Protein AF-A0A5C8ZW81-F1 (afdb_monomer_lite)

pLDDT: mean 75.34, std 12.15, range [45.97, 90.06]

Foldseek 3Di:
DVVCVVVVVVVVVVVVVCVVVPPPPPQDPVRVQVVLVVQLVVQLVVVQVVCVVVPVPVPPPPSVNSSVVSCVVVQWDQDPNTTDHD

Structure (mmCIF, N/CA/C/O backbone):
data_AF-A0A5C8ZW81-F1
#
_entry.id   AF-A0A5C8ZW81-F1
#
loop_
_atom_site.group_PDB
_atom_site.id
_atom_site.type_symbol
_atom_site.label_atom_id
_atom_site.label_alt_id
_atom_site.label_comp_id
_atom_site.label_asym_id
_atom_site.label_entity_id
_atom_site.label_seq_id
_atom_site.pdbx_PDB_ins_code
_atom_site.Cartn_x
_atom_site.Cartn_y
_atom_site.Cartn_z
_atom_site.occupancy
_atom_site.B_iso_or_equiv
_atom_site.auth_seq_id
_atom_site.auth_comp_id
_atom_site.auth_asym_id
_atom_site.auth_atom_id
_atom_site.pdbx_PDB_model_num
ATOM 1 N N . MET A 1 1 ? -34.990 -14.853 41.489 1.00 56.78 1 MET A N 1
ATOM 2 C CA . MET A 1 1 ? -34.593 -13.864 40.459 1.00 56.78 1 MET A CA 1
ATOM 3 C C . MET A 1 1 ? -33.329 -13.081 40.836 1.00 56.78 1 MET A C 1
ATOM 5 O O . MET A 1 1 ? -32.487 -12.902 39.972 1.00 56.78 1 MET A O 1
ATOM 9 N N . LEU A 1 2 ? -33.107 -12.720 42.111 1.00 63.69 2 LEU A N 1
ATOM 10 C CA . LEU A 1 2 ? -31.930 -11.940 42.553 1.00 63.69 2 LEU A CA 1
ATOM 11 C C . LEU A 1 2 ? -30.548 -12.595 42.308 1.00 63.69 2 LEU A C 1
ATOM 13 O O . LEU A 1 2 ? -29.548 -11.902 42.191 1.00 63.69 2 LEU A O 1
ATOM 17 N N . ARG A 1 3 ? -30.475 -13.930 42.205 1.00 64.38 3 ARG A N 1
ATOM 18 C CA . ARG A 1 3 ? -29.212 -14.677 42.017 1.00 64.38 3 ARG A CA 1
ATOM 19 C C . ARG A 1 3 ? -28.600 -14.550 40.613 1.00 64.38 3 ARG A C 1
ATOM 21 O O . ARG A 1 3 ? -27.441 -14.900 40.441 1.00 64.38 3 ARG A O 1
ATOM 28 N N . LEU A 1 4 ? -29.358 -14.056 39.630 1.00 72.12 4 LEU A N 1
ATOM 29 C CA . LEU A 1 4 ? -28.886 -13.882 38.248 1.00 72.12 4 LEU A CA 1
ATOM 30 C C . LEU A 1 4 ? -28.228 -12.514 38.004 1.00 72.12 4 LEU A C 1
ATOM 32 O O . LEU A 1 4 ? -27.438 -12.380 37.075 1.00 72.12 4 LEU A O 1
ATOM 36 N N . LEU A 1 5 ? -28.492 -11.523 38.861 1.00 74.19 5 LEU A N 1
ATOM 37 C CA . LEU A 1 5 ? -27.883 -10.188 38.797 1.00 74.19 5 LEU A CA 1
ATOM 38 C C . LEU A 1 5 ? -26.343 -10.190 38.748 1.00 74.19 5 LEU A C 1
ATOM 40 O O . LEU A 1 5 ? -25.801 -9.495 37.889 1.00 74.19 5 LEU A O 1
ATOM 44 N N . PRO A 1 6 ? -25.614 -10.960 39.584 1.00 76.50 6 PRO A N 1
ATOM 45 C CA . PRO A 1 6 ? -24.153 -10.952 39.526 1.00 76.50 6 PRO A CA 1
ATOM 46 C C . PRO A 1 6 ? -23.614 -11.571 38.230 1.00 76.50 6 PRO A C 1
ATOM 48 O O . PRO A 1 6 ? -22.618 -11.094 37.699 1.00 76.50 6 PRO A O 1
ATOM 51 N N . LEU A 1 7 ? -24.291 -12.583 37.675 1.00 77.94 7 LEU A N 1
ATOM 52 C CA . LEU A 1 7 ? -23.896 -13.196 36.402 1.00 77.94 7 LEU A CA 1
ATOM 53 C C . LEU A 1 7 ? -24.045 -12.215 35.236 1.00 77.94 7 LEU A C 1
ATOM 55 O O . LEU A 1 7 ? -23.138 -12.091 34.418 1.00 77.94 7 LEU A O 1
ATOM 59 N N . ILE A 1 8 ? -25.152 -11.472 35.194 1.00 80.56 8 ILE A N 1
ATOM 60 C CA . ILE A 1 8 ? -25.393 -10.458 34.158 1.00 80.56 8 ILE A CA 1
ATOM 61 C C . ILE A 1 8 ? -24.356 -9.332 34.258 1.00 80.56 8 ILE A C 1
ATOM 63 O O . ILE A 1 8 ? -23.828 -8.896 33.237 1.00 80.56 8 ILE A O 1
ATOM 67 N N . ALA A 1 9 ? -24.015 -8.904 35.477 1.00 81.88 9 ALA A N 1
ATOM 68 C CA . ALA A 1 9 ? -23.003 -7.875 35.696 1.00 81.88 9 ALA A CA 1
ATOM 69 C C . ALA A 1 9 ? -21.621 -8.301 35.172 1.00 81.88 9 ALA A C 1
ATOM 71 O O . ALA A 1 9 ? -20.969 -7.532 34.471 1.00 81.88 9 ALA A O 1
ATOM 72 N N . VAL A 1 10 ? -21.193 -9.538 35.444 1.00 84.25 10 VAL A N 1
ATOM 73 C CA . VAL A 1 10 ? -19.895 -10.050 34.969 1.00 84.25 10 VAL A CA 1
ATOM 74 C C . VAL A 1 10 ? -19.857 -10.151 33.442 1.00 84.25 10 VAL A C 1
ATOM 76 O O . VAL A 1 10 ? -18.868 -9.750 32.830 1.00 84.25 10 VAL A O 1
ATOM 79 N N . VAL A 1 11 ? -20.937 -10.622 32.812 1.00 85.06 11 VAL A N 1
ATOM 80 C CA . VAL A 1 11 ? -21.021 -10.720 31.345 1.00 85.06 11 VAL A CA 1
ATOM 81 C C . VAL A 1 11 ? -20.998 -9.335 30.693 1.00 85.06 11 VAL A C 1
ATOM 83 O O . VAL A 1 11 ? -20.280 -9.138 29.716 1.00 85.06 11 VAL A O 1
ATOM 86 N N . ALA A 1 12 ? -21.716 -8.357 31.253 1.00 80.88 12 ALA A N 1
ATOM 87 C CA . ALA A 1 12 ? -21.724 -6.988 30.740 1.00 80.88 12 ALA A CA 1
ATOM 88 C C . ALA A 1 12 ? -20.339 -6.322 30.834 1.00 80.88 12 ALA A C 1
ATOM 90 O O . ALA A 1 12 ? -19.892 -5.690 29.877 1.00 80.88 12 ALA A O 1
ATOM 91 N N . ILE A 1 13 ? -19.632 -6.506 31.955 1.00 83.56 13 ILE A N 1
ATOM 92 C CA . ILE A 1 13 ? -18.278 -5.966 32.157 1.00 83.56 13 ILE A CA 1
ATOM 93 C C . ILE A 1 13 ? -17.278 -6.640 31.210 1.00 83.56 13 ILE A C 1
ATOM 95 O O . ILE A 1 13 ? -16.473 -5.955 30.578 1.00 83.56 13 ILE A O 1
ATOM 99 N N . GLY A 1 14 ? -17.346 -7.967 31.073 1.00 81.75 14 GLY A N 1
ATOM 100 C CA . GLY A 1 14 ? -16.483 -8.718 30.161 1.00 81.75 14 GLY A CA 1
ATOM 101 C C . GLY A 1 14 ? -16.692 -8.319 28.700 1.00 81.75 14 GLY A C 1
ATOM 102 O O . GLY A 1 14 ? -15.722 -8.111 27.973 1.00 81.75 14 GLY A O 1
ATOM 103 N N . TYR A 1 15 ? -17.950 -8.138 28.287 1.00 80.88 15 TYR A N 1
ATOM 104 C CA . TYR A 1 15 ? -18.287 -7.680 26.942 1.00 80.88 15 TYR A CA 1
ATOM 105 C C . TYR A 1 15 ? -17.766 -6.262 26.678 1.00 80.88 15 TYR A C 1
ATOM 107 O O . TYR A 1 15 ? -17.106 -6.030 25.665 1.00 80.88 15 TYR A O 1
ATOM 115 N N . TRP A 1 16 ? -17.979 -5.328 27.613 1.00 82.31 16 TRP A N 1
ATOM 116 C CA . TRP A 1 16 ? -17.469 -3.961 27.490 1.00 82.31 16 TRP A CA 1
ATOM 117 C C . TRP A 1 16 ? -15.942 -3.938 27.355 1.00 82.31 16 TRP A C 1
ATOM 119 O O . TRP A 1 16 ? -15.416 -3.326 26.426 1.00 82.31 16 TRP A O 1
ATOM 129 N N . TYR A 1 17 ? -15.231 -4.679 28.208 1.00 80.25 17 TYR A N 1
ATOM 130 C CA . TYR A 1 17 ? -13.772 -4.774 28.154 1.00 80.25 17 TYR A CA 1
ATOM 131 C C . TYR A 1 17 ? -13.276 -5.344 26.819 1.00 80.25 17 TYR A C 1
ATOM 133 O O . TYR A 1 17 ? -12.382 -4.772 26.198 1.00 80.25 17 TYR A O 1
ATOM 141 N N . TYR A 1 18 ? -13.895 -6.425 26.335 1.00 77.88 18 TYR A N 1
ATOM 142 C CA . TYR A 1 18 ? -13.532 -7.039 25.060 1.00 77.88 18 TYR A CA 1
ATOM 143 C C . TYR A 1 18 ? -13.756 -6.080 23.885 1.00 77.88 18 TYR A C 1
ATOM 145 O O . TYR A 1 18 ? -12.842 -5.852 23.099 1.00 77.88 18 TYR A O 1
ATOM 153 N N . THR A 1 19 ? -14.932 -5.452 23.797 1.00 73.25 19 THR A N 1
ATOM 154 C CA . THR A 1 19 ? -15.243 -4.510 22.706 1.00 73.25 19 THR A CA 1
ATOM 155 C C . THR A 1 19 ? -14.340 -3.278 22.699 1.00 73.25 19 THR A C 1
ATOM 157 O O . THR A 1 19 ? -13.945 -2.818 21.631 1.00 73.25 19 THR A O 1
ATOM 160 N N . ASN A 1 20 ? -13.972 -2.766 23.876 1.00 71.62 20 ASN A N 1
ATOM 161 C CA . ASN A 1 20 ? -13.184 -1.544 23.991 1.00 71.62 20 ASN A CA 1
ATOM 162 C C . ASN A 1 20 ? -11.674 -1.787 23.810 1.00 71.62 20 ASN A C 1
ATOM 164 O O . ASN A 1 20 ? -10.943 -0.870 23.453 1.00 71.62 20 ASN A O 1
ATOM 168 N N . HIS A 1 21 ? -11.176 -3.005 24.062 1.00 65.31 21 HIS A N 1
ATOM 169 C CA . HIS A 1 21 ? -9.761 -3.357 23.856 1.00 65.31 21 HIS A CA 1
ATOM 170 C C . HIS A 1 21 ? -9.473 -4.078 22.539 1.00 65.31 21 HIS A C 1
ATOM 172 O O . HIS A 1 21 ? -8.331 -4.055 22.086 1.00 65.31 21 HIS A O 1
ATOM 178 N N . MET A 1 22 ? -10.475 -4.695 21.911 1.00 59.56 22 MET A N 1
ATOM 179 C CA . MET A 1 22 ? -10.325 -5.360 20.613 1.00 59.56 22 MET A CA 1
ATOM 180 C C . MET A 1 22 ? -10.726 -4.481 19.431 1.00 59.56 22 MET A C 1
ATOM 182 O O . MET A 1 22 ? -10.798 -4.994 18.317 1.00 59.56 22 MET A O 1
ATOM 186 N N . GLN A 1 23 ? -10.963 -3.176 19.621 1.00 57.06 23 GLN A N 1
ATOM 187 C CA . GLN A 1 23 ? -11.027 -2.278 18.472 1.00 57.06 23 GLN A CA 1
ATOM 188 C C . GLN A 1 23 ? -9.692 -2.385 17.723 1.00 57.06 23 GLN A C 1
ATOM 190 O O . GLN A 1 23 ? -8.653 -2.019 18.287 1.00 57.06 23 GLN A O 1
ATOM 195 N N . PRO A 1 24 ? -9.679 -2.922 16.486 1.00 58.06 24 PRO A N 1
ATOM 196 C CA . PRO A 1 24 ? -8.466 -2.924 15.696 1.00 58.06 24 PRO A CA 1
ATOM 197 C C . PRO A 1 24 ? -8.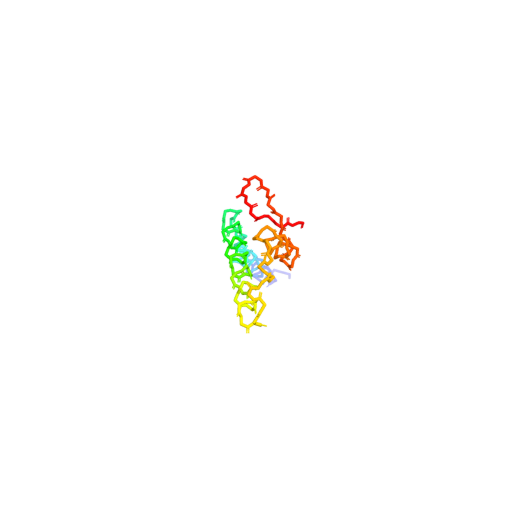069 -1.461 15.572 1.00 58.06 24 PRO A C 1
ATOM 199 O O . PRO A 1 24 ? -8.899 -0.633 15.195 1.00 58.06 24 PRO A O 1
ATOM 202 N N . ARG A 1 25 ? -6.835 -1.127 15.963 1.00 61.41 25 ARG A N 1
ATOM 203 C CA . ARG A 1 25 ? -6.282 0.203 15.713 1.00 61.41 25 ARG A CA 1
ATOM 204 C C . ARG A 1 25 ? -6.432 0.439 14.218 1.00 61.41 25 ARG A C 1
ATOM 206 O O . ARG A 1 25 ? -5.677 -0.131 13.435 1.00 61.41 25 ARG A O 1
ATOM 213 N N . SER A 1 26 ? -7.442 1.209 13.825 1.00 61.66 26 SER A N 1
ATOM 214 C CA . SER A 1 26 ? -7.568 1.693 12.464 1.00 61.66 26 SER A CA 1
ATOM 215 C C . SER A 1 26 ? -6.268 2.430 12.207 1.00 61.66 26 SER A C 1
ATOM 217 O O . SER A 1 26 ? -5.983 3.401 12.918 1.00 61.66 26 SER A O 1
ATOM 219 N N . LEU A 1 27 ? -5.434 1.911 11.299 1.00 65.25 27 LEU A N 1
ATOM 220 C CA . LEU A 1 27 ? -4.194 2.586 10.945 1.00 65.25 27 LEU A CA 1
ATOM 221 C C . LEU A 1 27 ? -4.555 4.030 10.624 1.00 65.25 27 LEU A C 1
ATOM 223 O O . LEU A 1 27 ? -5.538 4.273 9.912 1.00 65.25 27 LEU A O 1
ATOM 227 N N . SER A 1 28 ? -3.799 4.970 11.189 1.00 76.50 28 SER A N 1
ATOM 228 C CA . SER A 1 28 ? -4.016 6.376 10.886 1.00 76.50 28 SER A CA 1
ATOM 229 C C . SER A 1 28 ? -3.961 6.561 9.361 1.00 76.50 28 SER A C 1
ATOM 231 O O . SER A 1 28 ? -3.227 5.824 8.694 1.00 76.50 28 SER A O 1
ATOM 233 N N . PRO A 1 29 ? -4.702 7.516 8.780 1.00 72.50 29 PRO A N 1
ATOM 234 C CA . PRO A 1 29 ? -4.667 7.759 7.335 1.00 72.50 29 PRO A CA 1
ATOM 235 C C . PRO A 1 29 ? -3.232 7.932 6.811 1.00 72.50 29 PRO A C 1
ATOM 237 O O . PRO A 1 29 ? -2.881 7.455 5.736 1.00 72.50 29 PRO A O 1
ATOM 240 N N . THR A 1 30 ? -2.366 8.531 7.631 1.00 78.12 30 THR A N 1
ATOM 241 C CA . THR A 1 30 ? -0.933 8.681 7.369 1.00 78.12 30 THR A CA 1
ATOM 242 C C . THR A 1 30 ? -0.157 7.365 7.369 1.00 78.12 30 THR A C 1
ATOM 244 O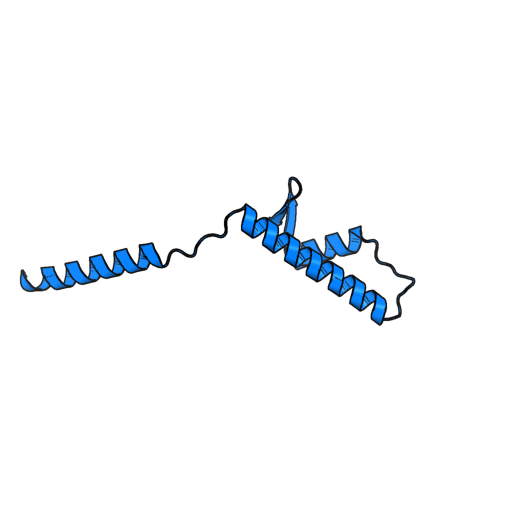 O . THR A 1 30 ? 0.744 7.197 6.549 1.00 78.12 30 THR A O 1
ATOM 247 N N . ASP A 1 31 ? -0.481 6.427 8.260 1.00 81.69 31 ASP A N 1
ATOM 248 C CA . ASP A 1 31 ? 0.170 5.113 8.281 1.00 81.69 31 ASP A CA 1
ATOM 249 C C . ASP A 1 31 ? -0.297 4.250 7.106 1.00 81.69 31 ASP A C 1
ATOM 251 O O . ASP A 1 31 ? 0.530 3.585 6.487 1.00 81.69 31 ASP A O 1
ATOM 255 N N . GLN A 1 32 ? -1.581 4.334 6.734 1.00 82.38 32 GLN A N 1
ATOM 256 C CA . GLN A 1 32 ? -2.108 3.664 5.540 1.00 82.38 32 GLN A CA 1
ATOM 257 C C . GLN A 1 32 ? -1.446 4.187 4.264 1.00 82.38 32 GLN A C 1
ATOM 259 O O . GLN A 1 32 ? -0.982 3.395 3.451 1.00 82.38 32 GLN A O 1
ATOM 264 N N . ALA A 1 33 ? -1.316 5.509 4.110 1.00 82.38 33 ALA A N 1
ATOM 265 C CA . ALA A 1 33 ? -0.639 6.098 2.955 1.00 82.38 33 ALA A CA 1
ATOM 266 C C . ALA A 1 33 ? 0.836 5.662 2.860 1.00 82.38 33 ALA A C 1
ATOM 268 O O . ALA A 1 33 ? 1.331 5.359 1.774 1.00 82.38 33 ALA A O 1
ATOM 269 N N . ARG A 1 34 ? 1.540 5.577 3.999 1.00 84.81 34 ARG A N 1
ATOM 270 C CA . ARG A 1 34 ? 2.924 5.073 4.054 1.00 84.81 34 ARG A CA 1
ATOM 271 C C . ARG A 1 34 ? 3.021 3.596 3.694 1.00 84.81 34 ARG A C 1
ATOM 273 O O . ARG A 1 34 ? 3.974 3.196 3.030 1.00 84.81 34 ARG A O 1
ATOM 280 N N . GLU A 1 35 ? 2.075 2.786 4.151 1.00 86.50 35 GLU A N 1
ATOM 281 C CA . GLU A 1 35 ? 2.022 1.367 3.816 1.00 86.50 35 GLU A CA 1
ATOM 282 C C . GLU A 1 35 ? 1.735 1.164 2.323 1.00 86.50 35 GLU A C 1
ATOM 284 O O . GLU A 1 35 ? 2.469 0.435 1.657 1.00 86.50 35 GLU A O 1
ATOM 289 N N . ASN A 1 36 ? 0.774 1.901 1.767 1.00 87.38 36 ASN A N 1
ATOM 290 C CA . ASN A 1 36 ? 0.453 1.886 0.341 1.00 87.38 36 ASN A CA 1
ATOM 291 C C . ASN A 1 36 ? 1.653 2.313 -0.522 1.00 87.38 36 ASN A C 1
ATOM 293 O O . ASN A 1 36 ? 1.961 1.651 -1.512 1.00 87.38 36 ASN A O 1
ATOM 297 N N . ALA A 1 37 ? 2.390 3.353 -0.114 1.00 87.25 37 ALA A N 1
ATOM 298 C CA . ALA A 1 37 ? 3.615 3.772 -0.796 1.00 87.25 37 ALA A CA 1
ATOM 299 C C . ALA A 1 37 ? 4.689 2.669 -0.802 1.00 87.25 37 ALA A C 1
ATOM 301 O O . ALA A 1 37 ? 5.309 2.408 -1.831 1.00 87.25 37 ALA A O 1
ATOM 302 N N . ARG A 1 38 ? 4.871 1.957 0.320 1.00 90.06 38 ARG A N 1
ATOM 303 C CA . ARG A 1 38 ? 5.808 0.821 0.395 1.00 90.06 38 ARG A CA 1
ATOM 304 C C . ARG A 1 38 ? 5.391 -0.340 -0.504 1.00 90.06 38 ARG A C 1
ATOM 306 O O . ARG A 1 38 ? 6.255 -0.971 -1.111 1.00 90.06 38 ARG A O 1
ATOM 313 N N . LEU A 1 39 ? 4.093 -0.633 -0.583 1.00 88.75 39 LEU A N 1
ATOM 314 C CA . LEU A 1 39 ? 3.565 -1.668 -1.475 1.00 88.75 39 LEU A CA 1
ATOM 315 C C . LEU A 1 39 ? 3.807 -1.304 -2.945 1.00 88.75 39 LEU A C 1
ATOM 317 O O . LEU A 1 39 ? 4.270 -2.153 -3.709 1.00 88.75 39 LEU A O 1
ATOM 321 N N . MET A 1 40 ? 3.585 -0.039 -3.314 1.00 87.88 40 MET A N 1
ATOM 322 C CA . MET A 1 40 ? 3.881 0.481 -4.651 1.00 87.88 40 MET A CA 1
ATOM 323 C C . MET A 1 40 ? 5.363 0.355 -5.005 1.00 87.88 40 MET A C 1
ATOM 325 O O . MET A 1 40 ? 5.700 -0.250 -6.021 1.00 87.88 40 MET A O 1
ATOM 329 N N . GLU A 1 41 ? 6.266 0.839 -4.147 1.00 88.00 41 GLU A N 1
ATOM 330 C CA . GLU A 1 41 ? 7.714 0.718 -4.368 1.00 88.00 41 GLU A CA 1
ATOM 331 C C . GLU A 1 41 ? 8.162 -0.745 -4.509 1.00 88.00 41 GLU A C 1
ATOM 333 O O . GLU A 1 41 ? 9.037 -1.063 -5.320 1.00 88.00 41 GLU A O 1
ATOM 338 N N . GLY A 1 42 ? 7.568 -1.646 -3.720 1.00 87.19 42 GLY A N 1
ATOM 339 C CA . GLY A 1 42 ? 7.827 -3.081 -3.794 1.00 87.19 42 GLY A CA 1
ATOM 340 C C . GLY A 1 42 ? 7.385 -3.689 -5.125 1.00 87.19 42 GLY A C 1
AT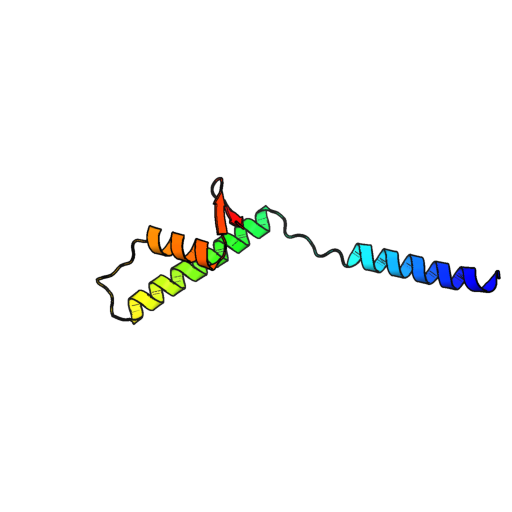OM 341 O O . GLY A 1 42 ? 8.153 -4.434 -5.736 1.00 87.19 42 GLY A O 1
ATOM 342 N N . CYS A 1 43 ? 6.185 -3.336 -5.589 1.00 86.88 43 CYS A N 1
ATOM 343 C CA . CYS A 1 43 ? 5.658 -3.779 -6.876 1.00 86.88 43 CYS A CA 1
ATOM 344 C C . CYS A 1 43 ? 6.530 -3.281 -8.035 1.00 86.88 43 CYS A C 1
ATOM 346 O O . CYS A 1 43 ? 7.041 -4.098 -8.800 1.00 86.88 43 CYS A O 1
ATOM 348 N N . ILE A 1 44 ? 6.808 -1.974 -8.094 1.00 84.94 44 ILE A N 1
ATOM 349 C CA . ILE A 1 44 ? 7.622 -1.362 -9.156 1.00 84.94 44 ILE A CA 1
ATOM 350 C C . ILE A 1 44 ? 9.002 -2.016 -9.215 1.00 84.94 44 ILE A C 1
ATOM 352 O O . ILE A 1 44 ? 9.489 -2.383 -10.285 1.00 84.94 44 ILE A O 1
ATOM 356 N N . ARG A 1 45 ? 9.643 -2.217 -8.059 1.00 84.62 45 ARG A N 1
ATOM 357 C CA . ARG A 1 45 ? 10.961 -2.858 -7.990 1.00 84.62 45 ARG A CA 1
ATOM 358 C C . ARG A 1 45 ? 10.924 -4.297 -8.489 1.00 84.62 45 ARG A C 1
ATOM 360 O O . ARG A 1 45 ? 11.877 -4.734 -9.131 1.00 84.62 45 ARG A O 1
ATOM 367 N N . ASN A 1 46 ? 9.864 -5.036 -8.172 1.00 83.25 46 ASN A N 1
ATOM 368 C CA . ASN A 1 46 ? 9.715 -6.410 -8.624 1.00 83.25 46 ASN A CA 1
ATOM 369 C C . ASN A 1 46 ? 9.516 -6.476 -10.141 1.00 83.25 46 ASN A C 1
ATOM 371 O O . ASN A 1 46 ? 10.205 -7.260 -10.785 1.00 83.25 46 ASN A O 1
ATOM 375 N N . GLU A 1 47 ? 8.671 -5.608 -10.699 1.00 78.31 47 GLU A N 1
ATOM 376 C CA . GLU A 1 47 ? 8.428 -5.521 -12.145 1.00 78.31 47 GLU A CA 1
ATOM 377 C C . GLU A 1 47 ? 9.672 -5.061 -12.918 1.00 78.31 47 GLU A C 1
ATOM 379 O O . GLU A 1 47 ? 10.043 -5.620 -13.947 1.00 78.31 47 GLU A O 1
ATOM 384 N N . THR A 1 48 ? 10.415 -4.099 -12.371 1.00 74.69 48 THR A N 1
ATOM 385 C CA . THR A 1 48 ? 11.672 -3.645 -12.983 1.00 74.69 48 THR A CA 1
ATOM 386 C C . THR A 1 48 ? 12.728 -4.756 -12.950 1.00 74.69 48 THR A C 1
ATOM 388 O O . THR A 1 48 ? 13.513 -4.933 -13.886 1.00 74.69 48 THR A O 1
ATOM 391 N N . ARG A 1 49 ? 12.760 -5.547 -11.869 1.00 72.38 49 ARG A N 1
ATOM 392 C CA . ARG A 1 49 ? 13.694 -6.668 -11.723 1.00 72.38 49 ARG A CA 1
ATOM 393 C C . ARG A 1 49 ? 13.324 -7.845 -12.625 1.00 72.38 49 ARG A C 1
ATOM 395 O O . ARG A 1 49 ? 14.229 -8.441 -13.204 1.00 72.38 49 ARG A O 1
ATOM 402 N N . SER A 1 50 ? 12.044 -8.191 -12.749 1.00 65.62 50 SER A N 1
ATOM 403 C CA . SER A 1 50 ? 11.579 -9.248 -13.656 1.00 65.62 50 SER A CA 1
ATOM 404 C C . SER A 1 50 ? 11.849 -8.871 -15.114 1.00 65.62 50 SER A C 1
ATOM 406 O O . SER A 1 50 ? 12.381 -9.702 -15.851 1.00 65.62 50 SER A O 1
ATOM 408 N N . ALA A 1 51 ? 11.618 -7.611 -15.500 1.00 63.69 51 ALA A N 1
ATOM 409 C CA . ALA A 1 51 ? 11.974 -7.091 -16.821 1.00 63.69 51 ALA A CA 1
ATOM 410 C C . ALA A 1 51 ? 13.486 -7.203 -17.108 1.00 63.69 51 ALA A C 1
ATOM 412 O O . ALA A 1 51 ? 13.888 -7.656 -18.183 1.00 63.69 51 ALA A O 1
ATOM 413 N N . GLY A 1 52 ? 14.335 -6.875 -16.125 1.00 58.69 52 GLY A N 1
ATOM 414 C CA . GLY A 1 52 ? 15.794 -6.986 -16.246 1.00 58.69 52 GLY A CA 1
ATOM 415 C C . GLY A 1 52 ? 16.320 -8.426 -16.335 1.00 58.69 52 GLY A C 1
ATOM 416 O O . GLY A 1 52 ? 17.299 -8.680 -17.035 1.00 58.69 52 GLY A O 1
ATOM 417 N N . VAL A 1 53 ? 15.676 -9.386 -15.661 1.00 57.84 53 VAL A N 1
ATOM 418 C CA . VAL A 1 53 ? 16.068 -10.811 -15.690 1.00 57.84 53 VAL A CA 1
ATOM 419 C C . VAL A 1 53 ? 15.558 -11.522 -16.950 1.00 57.84 53 VAL A C 1
ATOM 421 O O . VAL A 1 53 ? 16.213 -12.441 -17.434 1.00 57.84 53 VAL A O 1
ATOM 424 N N . ALA A 1 54 ? 14.439 -11.079 -17.530 1.00 56.50 54 ALA A N 1
ATOM 425 C CA . ALA A 1 54 ? 13.862 -11.665 -1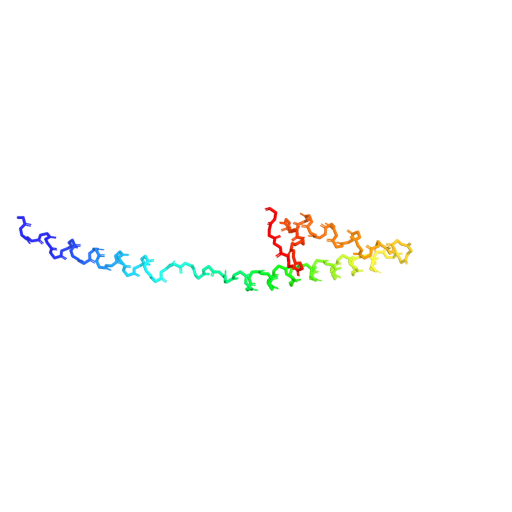8.742 1.00 56.50 54 ALA A CA 1
ATOM 426 C C . ALA A 1 54 ? 14.625 -11.329 -20.044 1.00 56.50 54 ALA A C 1
ATOM 428 O O . ALA A 1 54 ? 14.172 -11.693 -21.126 1.00 56.50 54 ALA A O 1
ATOM 429 N N . GLY A 1 55 ? 15.769 -10.633 -19.981 1.00 46.81 55 GLY A N 1
ATOM 430 C CA . GLY A 1 55 ? 16.550 -10.261 -21.171 1.00 46.81 55 GLY A CA 1
ATOM 431 C C . GLY A 1 55 ? 15.870 -9.216 -22.066 1.00 46.81 55 GLY A C 1
ATOM 432 O O . GLY A 1 55 ? 16.373 -8.901 -23.142 1.00 46.81 55 GLY A O 1
ATOM 433 N N . MET A 1 56 ? 14.759 -8.633 -21.609 1.00 51.97 56 MET A N 1
ATOM 434 C CA . MET A 1 56 ? 13.989 -7.589 -22.288 1.00 51.97 56 MET A CA 1
ATOM 435 C C . MET A 1 56 ? 14.574 -6.194 -22.000 1.00 51.97 56 MET A C 1
ATOM 437 O O . MET A 1 56 ? 13.846 -5.241 -21.755 1.00 51.97 56 MET A O 1
ATOM 441 N N . ALA A 1 57 ? 15.901 -6.042 -22.043 1.00 51.03 57 ALA A N 1
ATOM 442 C CA . ALA A 1 57 ? 16.583 -4.767 -21.773 1.00 51.03 57 ALA A CA 1
ATOM 443 C C . ALA A 1 57 ? 16.247 -3.640 -22.784 1.00 51.03 57 ALA A C 1
ATOM 445 O O . ALA A 1 57 ? 16.686 -2.508 -22.603 1.00 51.03 57 ALA A O 1
ATOM 446 N N . GLY A 1 58 ? 15.485 -3.943 -23.845 1.00 45.97 58 GLY A N 1
ATOM 447 C CA . GLY A 1 58 ? 14.976 -2.984 -24.836 1.00 45.97 58 GLY A CA 1
ATOM 448 C C . GLY A 1 58 ? 13.483 -2.645 -24.71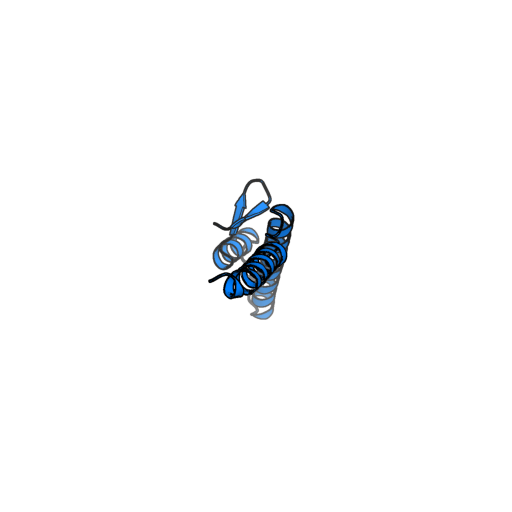4 1.00 45.97 58 GLY A C 1
ATOM 449 O O . GLY A 1 58 ? 13.031 -1.729 -25.390 1.00 45.97 58 GLY A O 1
ATOM 450 N N . LEU A 1 59 ? 12.729 -3.345 -23.858 1.00 49.75 59 LEU A N 1
ATOM 451 C CA . LEU A 1 59 ? 11.360 -2.984 -23.468 1.00 49.75 59 LEU A CA 1
ATOM 452 C C . LEU A 1 59 ? 11.409 -2.450 -22.040 1.00 49.75 59 LEU A C 1
ATOM 454 O O . LEU A 1 59 ? 10.806 -3.024 -21.137 1.00 49.75 59 LEU A O 1
ATOM 458 N N . ALA A 1 60 ? 12.203 -1.403 -21.810 1.00 51.12 60 ALA A N 1
ATOM 459 C CA . ALA A 1 60 ? 12.079 -0.633 -20.585 1.00 51.12 60 ALA A CA 1
ATOM 460 C C . ALA A 1 60 ? 10.664 -0.044 -20.591 1.00 51.12 60 ALA A C 1
ATOM 462 O O . ALA A 1 60 ? 10.442 1.009 -21.182 1.00 51.12 60 ALA A O 1
ATOM 463 N N . SER A 1 61 ? 9.705 -0.797 -20.044 1.00 53.53 61 SER A N 1
ATOM 464 C CA . SER A 1 61 ? 8.352 -0.333 -19.790 1.00 53.53 61 SER A CA 1
ATOM 465 C C . SER A 1 61 ? 8.503 1.000 -19.085 1.00 53.53 61 SER A C 1
ATOM 467 O O . SER A 1 61 ? 9.256 1.091 -18.108 1.00 53.53 61 SER A O 1
ATOM 469 N N . ASP A 1 62 ? 7.902 2.036 -19.657 1.00 61.47 62 ASP A N 1
ATOM 470 C CA . ASP A 1 62 ? 8.060 3.396 -19.174 1.00 61.47 62 ASP A CA 1
ATOM 471 C C . ASP A 1 62 ? 7.764 3.405 -17.668 1.00 61.47 62 ASP A C 1
ATOM 473 O O . ASP A 1 62 ? 6.877 2.683 -17.200 1.00 61.47 62 ASP A O 1
ATOM 477 N N . ALA A 1 63 ? 8.529 4.153 -16.873 1.00 61.34 63 ALA A N 1
ATOM 478 C CA . ALA A 1 63 ? 8.372 4.104 -15.417 1.00 61.34 63 ALA A CA 1
ATOM 479 C C . ALA A 1 63 ? 6.927 4.448 -14.999 1.00 61.34 63 ALA A C 1
ATOM 481 O O . ALA A 1 63 ? 6.420 3.894 -14.025 1.00 61.34 63 ALA A O 1
ATOM 482 N N . GLY A 1 64 ? 6.250 5.286 -15.796 1.00 64.44 64 GLY A N 1
ATOM 483 C CA . GLY A 1 64 ? 4.829 5.597 -15.643 1.00 64.44 64 GLY A CA 1
ATOM 484 C C . GLY A 1 64 ? 3.883 4.428 -15.950 1.00 64.44 64 GLY A C 1
ATOM 485 O O . GLY A 1 64 ? 2.870 4.281 -15.267 1.00 64.44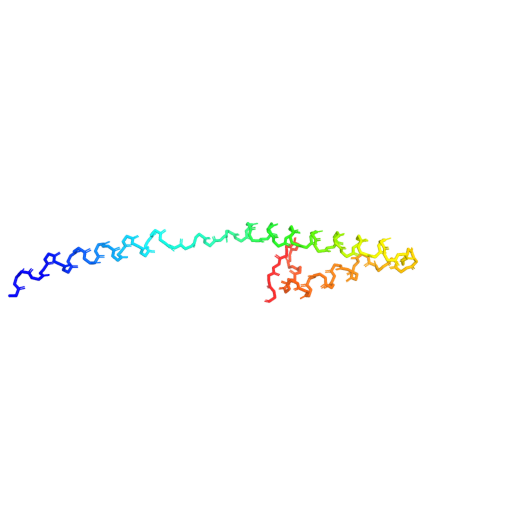 64 GLY A O 1
ATOM 486 N N . ASP A 1 65 ? 4.217 3.555 -16.904 1.00 77.31 65 ASP A N 1
ATOM 487 C CA . ASP A 1 65 ? 3.400 2.378 -17.230 1.00 77.31 65 ASP A CA 1
ATOM 488 C C . ASP A 1 65 ? 3.453 1.357 -16.088 1.00 77.31 65 ASP A C 1
ATOM 490 O O . ASP A 1 65 ? 2.413 0.877 -15.634 1.00 77.31 65 ASP A O 1
ATOM 494 N N . VAL A 1 66 ? 4.650 1.100 -15.546 1.00 79.69 66 VAL A N 1
ATOM 495 C CA . VAL A 1 66 ? 4.844 0.183 -14.408 1.00 79.69 66 VAL A CA 1
ATOM 496 C C . VAL A 1 66 ? 4.148 0.705 -13.150 1.00 79.69 66 VAL A C 1
ATOM 498 O O . VAL A 1 66 ? 3.542 -0.064 -12.405 1.00 79.69 66 VAL A O 1
ATOM 501 N N . GLU A 1 67 ? 4.210 2.015 -12.912 1.00 82.31 67 GLU A N 1
ATOM 502 C CA . GLU A 1 67 ? 3.518 2.654 -11.795 1.00 82.31 67 GLU A CA 1
ATOM 503 C C . GLU A 1 67 ? 1.995 2.500 -11.919 1.00 82.31 67 GLU A C 1
ATOM 505 O O . GLU A 1 67 ? 1.347 2.086 -10.957 1.00 82.31 67 GLU A O 1
ATOM 510 N N . SER A 1 68 ? 1.428 2.742 -13.107 1.00 84.19 68 SER A N 1
ATOM 511 C CA . SER A 1 68 ? -0.011 2.580 -13.352 1.00 84.19 68 SER A CA 1
ATOM 512 C C . SER A 1 68 ? -0.481 1.127 -13.202 1.00 84.19 68 SER A C 1
ATOM 514 O O . SER A 1 68 ? -1.505 0.865 -12.568 1.00 84.19 68 SER A O 1
ATOM 516 N N . GLU A 1 69 ? 0.306 0.165 -13.688 1.00 84.62 69 GLU A N 1
ATOM 517 C CA . GLU A 1 69 ? -0.009 -1.259 -13.589 1.00 84.62 69 GLU A CA 1
ATOM 518 C C . GLU A 1 69 ? 0.064 -1.748 -12.136 1.00 84.62 69 GLU A C 1
ATOM 520 O O . GLU A 1 69 ? -0.790 -2.511 -11.678 1.00 84.62 69 GLU A O 1
ATOM 525 N N . CYS A 1 70 ? 1.056 -1.279 -11.376 1.00 86.19 70 CYS A N 1
ATOM 526 C CA . CYS A 1 70 ? 1.163 -1.563 -9.949 1.00 86.19 70 CYS A CA 1
ATOM 527 C C . CYS A 1 70 ? 0.024 -0.930 -9.143 1.00 86.19 70 CYS A C 1
ATOM 529 O O . CYS A 1 70 ? -0.510 -1.578 -8.238 1.00 86.19 70 CYS A O 1
ATOM 531 N N . ALA A 1 71 ? -0.384 0.292 -9.490 1.00 88.44 71 ALA A N 1
ATOM 532 C CA . ALA A 1 71 ? -1.525 0.958 -8.876 1.00 88.44 71 ALA A CA 1
ATOM 533 C C . ALA A 1 71 ? -2.819 0.158 -9.105 1.00 88.44 71 ALA A C 1
ATOM 535 O O . ALA A 1 71 ? -3.553 -0.109 -8.154 1.00 88.44 71 ALA A O 1
ATOM 536 N N . ASP A 1 72 ? -3.056 -0.333 -10.324 1.00 88.06 72 ASP A N 1
ATOM 537 C CA . ASP A 1 72 ? -4.209 -1.186 -10.631 1.00 88.06 72 ASP A CA 1
ATOM 538 C C . ASP A 1 72 ? -4.150 -2.549 -9.928 1.00 88.06 72 ASP A C 1
ATOM 540 O O . ASP A 1 72 ? -5.145 -2.974 -9.337 1.00 88.06 72 ASP A O 1
ATOM 544 N N . LYS A 1 73 ? -2.984 -3.211 -9.903 1.00 86.31 73 LYS A N 1
ATOM 545 C CA . LYS A 1 73 ? -2.788 -4.490 -9.190 1.00 86.31 73 LYS A CA 1
ATOM 546 C C . LYS A 1 73 ? -3.065 -4.377 -7.692 1.00 86.31 73 LYS A C 1
ATOM 548 O O . LYS A 1 73 ? -3.597 -5.311 -7.093 1.00 86.31 73 LYS A O 1
ATOM 553 N N . LEU A 1 74 ? -2.683 -3.257 -7.084 1.00 86.88 74 LEU A N 1
ATOM 554 C CA . LEU A 1 74 ? -2.861 -3.006 -5.654 1.00 86.88 74 LEU A CA 1
ATOM 555 C C . LEU A 1 74 ? -4.209 -2.344 -5.325 1.00 86.88 74 LEU A C 1
ATOM 557 O O . LEU A 1 74 ? -4.538 -2.202 -4.146 1.00 86.88 74 LEU A O 1
ATOM 561 N N . GLY A 1 75 ? -5.000 -1.962 -6.335 1.00 88.50 75 GLY A N 1
ATOM 562 C CA . GLY A 1 75 ? -6.253 -1.227 -6.153 1.00 88.50 75 GLY A CA 1
ATOM 563 C C . GLY A 1 75 ? -6.042 0.161 -5.540 1.00 88.50 75 GLY A C 1
ATOM 564 O O . GLY A 1 75 ? -6.851 0.610 -4.730 1.00 88.50 75 GLY A O 1
ATOM 565 N N . LEU A 1 76 ? -4.928 0.811 -5.877 1.00 88.56 76 LEU A N 1
ATOM 566 C CA . LEU A 1 76 ? -4.517 2.112 -5.364 1.00 88.56 76 LEU A CA 1
ATOM 567 C C . LEU A 1 76 ? -4.677 3.200 -6.434 1.00 88.56 76 LEU A C 1
ATOM 569 O O . LEU A 1 76 ? -4.525 2.944 -7.626 1.00 88.56 76 LEU A O 1
ATOM 573 N N . GLN A 1 77 ? -4.957 4.430 -6.012 1.00 88.31 77 GLN A N 1
ATOM 574 C CA . GLN A 1 77 ? -4.882 5.635 -6.834 1.00 88.31 77 GLN A CA 1
ATOM 575 C C . GLN A 1 77 ? -4.032 6.695 -6.143 1.00 88.31 77 GLN A C 1
ATOM 577 O O . GLN A 1 77 ? -4.018 6.791 -4.915 1.00 88.31 77 GLN A O 1
ATOM 582 N N . MET A 1 78 ? -3.339 7.504 -6.937 1.00 83.38 78 MET A N 1
ATOM 583 C CA . MET A 1 78 ? -2.650 8.683 -6.433 1.00 83.38 78 MET A CA 1
ATOM 584 C C . MET A 1 78 ? -3.678 9.804 -6.247 1.00 83.38 78 MET A C 1
ATOM 586 O O . MET A 1 78 ? -4.262 10.267 -7.224 1.00 83.38 78 MET A O 1
ATOM 590 N N . ASP A 1 79 ? -3.888 10.235 -5.007 1.00 83.88 79 ASP A N 1
ATOM 591 C CA . ASP A 1 79 ? -4.764 11.355 -4.662 1.00 83.88 79 ASP A CA 1
ATOM 592 C C . ASP A 1 79 ? -4.030 12.328 -3.731 1.00 83.88 79 ASP A C 1
ATOM 594 O O . ASP A 1 79 ? -3.432 11.922 -2.729 1.00 83.88 79 ASP A O 1
ATOM 598 N N . GLU A 1 80 ? -3.993 13.604 -4.116 1.00 84.50 80 GLU A N 1
ATOM 599 C CA . GLU A 1 80 ? -3.265 14.683 -3.422 1.00 84.50 80 GLU A CA 1
ATOM 600 C C . GLU A 1 80 ? -1.797 14.346 -3.051 1.00 84.50 80 GLU A C 1
ATOM 602 O O . GLU A 1 80 ? -1.254 14.820 -2.054 1.00 84.50 80 GLU A O 1
ATOM 607 N N . GLY A 1 81 ? -1.123 13.516 -3.858 1.00 82.50 81 GLY A N 1
ATOM 608 C CA . GLY A 1 81 ? 0.257 13.074 -3.605 1.00 82.50 81 GLY A CA 1
ATOM 609 C C . GLY A 1 81 ? 0.387 11.908 -2.615 1.00 82.50 81 GLY A C 1
ATOM 610 O O . GLY A 1 81 ? 1.489 11.618 -2.150 1.00 82.50 81 GLY A O 1
ATOM 611 N N . THR A 1 82 ? -0.716 11.226 -2.294 1.00 83.94 82 THR A N 1
ATOM 612 C CA . THR A 1 82 ? -0.737 10.015 -1.465 1.00 83.94 82 THR A CA 1
ATOM 613 C C . THR A 1 82 ? -1.433 8.859 -2.171 1.00 83.94 82 THR A C 1
ATOM 615 O O . THR A 1 82 ? -2.429 9.042 -2.864 1.00 83.94 82 THR A O 1
ATOM 618 N N . TRP A 1 83 ? -0.928 7.641 -1.973 1.00 83.31 83 TRP A N 1
ATOM 619 C CA . TRP A 1 83 ? -1.582 6.435 -2.475 1.00 83.31 83 TRP A CA 1
ATOM 620 C C . TRP A 1 83 ? -2.775 6.077 -1.587 1.00 83.31 83 TRP A C 1
ATOM 622 O O . TRP A 1 83 ? -2.605 5.646 -0.443 1.00 83.31 83 TRP A O 1
ATOM 632 N N . GLN A 1 84 ? -3.976 6.250 -2.125 1.00 83.06 84 GLN A N 1
ATOM 633 C CA . GLN A 1 84 ? -5.257 5.909 -1.507 1.00 83.06 84 GLN A CA 1
ATOM 634 C C . GLN A 1 84 ? -5.823 4.646 -2.161 1.00 83.06 84 GLN A C 1
ATOM 636 O O . GLN A 1 84 ? -5.476 4.338 -3.297 1.00 83.06 84 GLN A O 1
ATOM 641 N N . ARG A 1 85 ? -6.703 3.904 -1.480 1.00 81.81 85 ARG A N 1
ATOM 642 C CA . ARG A 1 85 ? -7.458 2.838 -2.161 1.00 81.81 85 ARG A CA 1
ATOM 643 C C . ARG A 1 85 ? -8.521 3.446 -3.077 1.00 81.81 85 ARG A C 1
ATOM 645 O O . ARG A 1 85 ? -9.142 4.435 -2.695 1.00 81.81 85 ARG A O 1
ATOM 652 N N . LYS A 1 86 ? -8.691 2.843 -4.255 1.00 79.00 86 LYS A N 1
ATOM 653 C CA . LYS A 1 86 ? -9.801 3.117 -5.179 1.00 79.00 86 LYS A CA 1
ATOM 654 C C . LYS A 1 86 ? -11.145 2.692 -4.589 1.00 79.00 86 LYS A C 1
ATOM 656 O O . LYS A 1 86 ? -11.159 1.740 -3.771 1.00 79.00 86 LYS A O 1
#

Radius of gyration: 24.01 Å; chains: 1; bounding box: 51×29×67 Å

Organism: NCBI:txid2716870

Sequence (86 aa):
MLRLLPLIAVVAIGYWYYTNHMQPRSLSPTDQARENARLMEGCIRNETRSAGVAGMAGLASDAGDVESECADKLGLQMDEGTWQRK

Secondary structure (DSSP, 8-state):
-GGGHHHHHHHHHHHHHHHHH-S-----HHHHHHHHHHHHHHHHHHHHHHHHHTT-TT----HHHHHHHHHHHHTEEEETTEEEE-